Protein AF-A0A7T8QRW1-F1 (afdb_monomer_lite)

Radius of gyration: 24.35 Å; chains: 1; bounding box: 51×29×58 Å

Secondary structure (DSSP, 8-state):
--SHHHHHHHHHHTTSPPSSGGGGGGHHHHHHHHH-TTHHHHHHHHHIIIIIHHHHHHHT--EE-SS-TT-EE-

Foldseek 3Di:
DPDVVVVVVVVVVVPPDDPDPVCCVVVVVVCCVVPNPCVVVVVVVVCCVPPVVVVVCVVPVWDADPVDRVDIHD

Structure (mmCIF, N/CA/C/O backbone):
data_AF-A0A7T8QRW1-F1
#
_entry.id   AF-A0A7T8QRW1-F1
#
loop_
_atom_site.group_PDB
_atom_site.id
_atom_site.type_symbol
_atom_site.label_atom_id
_atom_site.label_alt_id
_atom_site.label_comp_id
_atom_site.label_asym_id
_atom_site.label_entity_id
_atom_site.label_seq_id
_atom_site.pdbx_PDB_ins_code
_atom_site.Cartn_x
_atom_site.Cartn_y
_atom_site.Cartn_z
_atom_site.occupancy
_atom_site.B_iso_or_equiv
_atom_site.auth_seq_id
_atom_site.auth_comp_id
_atom_site.auth_asym_id
_atom_site.auth_atom_id
_atom_site.pdbx_PDB_model_num
ATOM 1 N N . MET A 1 1 ? 2.949 -22.459 24.088 1.00 46.53 1 MET A N 1
ATOM 2 C CA . MET A 1 1 ? 1.547 -22.544 23.621 1.00 46.53 1 MET A CA 1
ATOM 3 C C . MET A 1 1 ? 0.686 -21.637 24.497 1.00 46.53 1 MET A C 1
ATOM 5 O O . MET A 1 1 ? 0.129 -22.120 25.462 1.00 46.53 1 MET A O 1
ATOM 9 N N . GLY A 1 2 ? 0.682 -20.314 24.285 1.00 48.88 2 GLY A N 1
ATOM 10 C CA . GLY A 1 2 ? -0.024 -19.428 25.235 1.00 48.88 2 GLY A CA 1
ATOM 11 C C . GLY A 1 2 ? -0.235 -17.970 24.827 1.00 48.88 2 GLY A C 1
ATOM 12 O O . GLY A 1 2 ? -0.753 -17.193 25.628 1.00 48.88 2 GLY A O 1
ATOM 13 N N . SER A 1 3 ? 0.159 -17.582 23.610 1.00 48.56 3 SER A N 1
ATOM 14 C CA . SER A 1 3 ? -0.055 -16.217 23.097 1.00 48.56 3 SER A CA 1
ATOM 15 C C . SER A 1 3 ? -1.055 -16.161 21.939 1.00 48.56 3 SER A C 1
ATOM 17 O O . SER A 1 3 ? -1.688 -15.132 21.754 1.00 48.56 3 SER A O 1
ATOM 19 N N . SER A 1 4 ? -1.241 -17.263 21.200 1.00 53.12 4 SER A N 1
ATOM 20 C CA . SER A 1 4 ? -2.188 -17.323 20.074 1.00 53.12 4 SER A CA 1
ATOM 21 C C . SER A 1 4 ? -3.641 -17.473 20.536 1.00 53.12 4 SER A C 1
ATOM 23 O O . SER A 1 4 ? -4.508 -16.779 20.026 1.00 53.12 4 SER A O 1
ATOM 25 N N . GLU A 1 5 ? -3.908 -18.311 21.547 1.00 54.28 5 GLU A N 1
ATOM 26 C CA . GLU A 1 5 ? -5.272 -18.538 22.061 1.00 54.28 5 GLU A CA 1
ATOM 27 C C . GLU A 1 5 ? -5.861 -17.301 22.754 1.00 54.28 5 GLU A C 1
ATOM 29 O O . GLU A 1 5 ? -7.051 -17.040 22.636 1.00 54.28 5 GLU A O 1
ATOM 34 N N . ARG A 1 6 ? -5.044 -16.475 23.428 1.00 49.81 6 ARG A N 1
ATOM 35 C CA . ARG A 1 6 ? -5.529 -15.255 24.108 1.00 49.81 6 ARG A CA 1
ATOM 36 C C . ARG A 1 6 ? -6.145 -14.225 23.154 1.00 49.81 6 ARG A C 1
ATOM 38 O O . ARG A 1 6 ? -7.114 -13.578 23.525 1.00 49.81 6 ARG A O 1
ATOM 45 N N . MET A 1 7 ? -5.635 -14.129 21.926 1.00 52.78 7 MET A N 1
ATOM 46 C CA . MET A 1 7 ? -6.186 -13.243 20.889 1.00 52.78 7 MET A CA 1
ATOM 47 C C . MET A 1 7 ? -7.523 -13.761 20.332 1.00 52.78 7 MET A C 1
ATOM 49 O O . MET A 1 7 ? -8.351 -12.986 19.858 1.00 52.78 7 MET A O 1
ATOM 53 N N . GLU A 1 8 ? -7.745 -15.076 20.383 1.00 52.16 8 GLU A N 1
ATOM 54 C CA . GLU A 1 8 ? -8.945 -15.722 19.845 1.00 52.16 8 GLU A CA 1
ATOM 55 C C . GLU A 1 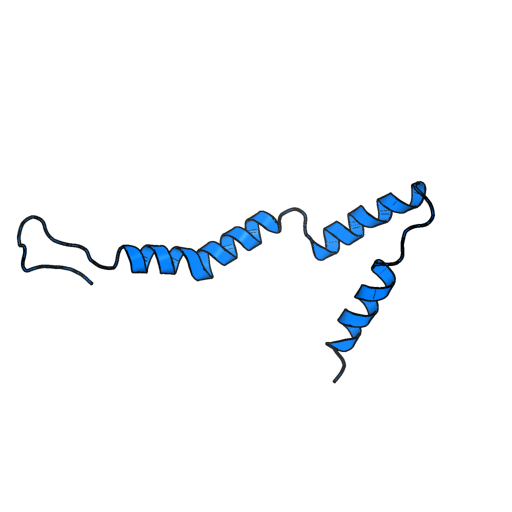8 ? -10.136 -15.620 20.815 1.00 52.16 8 GLU A C 1
ATOM 57 O O . GLU A 1 8 ? -11.269 -15.389 20.384 1.00 52.16 8 GLU A O 1
ATOM 62 N N . TRP A 1 9 ? -9.878 -15.673 22.128 1.00 49.34 9 TRP A N 1
ATOM 63 C CA . TRP A 1 9 ? -10.903 -15.551 23.174 1.00 49.34 9 TRP A CA 1
ATOM 64 C C . TRP A 1 9 ? -11.474 -14.128 23.324 1.00 49.34 9 TRP A C 1
ATOM 66 O O . TRP A 1 9 ? -12.683 -13.979 23.496 1.00 49.34 9 TRP A O 1
ATOM 76 N N . GLU A 1 10 ? -10.664 -13.078 23.148 1.00 54.53 10 GLU A N 1
ATOM 77 C CA . GLU A 1 10 ? -11.134 -11.675 23.160 1.00 54.53 10 GLU A CA 1
ATOM 78 C C . GLU A 1 10 ? -12.007 -11.323 21.933 1.00 54.53 10 GLU A C 1
ATOM 80 O O . GLU A 1 10 ? -12.831 -10.405 21.962 1.00 54.53 10 GLU A O 1
ATOM 85 N N . SER A 1 11 ? -11.873 -12.087 20.843 1.00 57.44 11 SER A N 1
ATOM 86 C CA . SER A 1 11 ? -12.629 -11.901 19.596 1.00 57.44 11 SER A CA 1
ATOM 87 C C . SER A 1 11 ? -14.102 -12.326 19.713 1.00 57.44 11 SER A C 1
ATOM 89 O O . SER A 1 11 ? -14.959 -11.755 19.034 1.00 57.44 11 SER A O 1
ATOM 91 N N . LEU A 1 12 ? -14.424 -13.311 20.561 1.00 56.00 12 LEU A N 1
ATOM 92 C CA . LEU A 1 12 ? -15.779 -13.870 20.663 1.00 56.00 12 LEU A CA 1
ATOM 93 C C . LEU A 1 12 ? -16.695 -13.072 21.602 1.00 56.00 12 LEU A C 1
ATOM 95 O O . LEU A 1 12 ? -17.898 -12.988 21.349 1.00 56.00 12 LEU A O 1
ATOM 99 N N . GLU A 1 13 ? -16.155 -12.439 22.646 1.00 62.22 13 GLU A N 1
ATOM 100 C CA . GLU A 1 13 ? -16.943 -11.563 23.526 1.00 62.22 13 GLU A CA 1
ATOM 101 C C . GLU A 1 13 ? -17.427 -10.296 22.812 1.00 62.22 13 GLU A C 1
ATOM 103 O O . GLU A 1 13 ? -18.577 -9.893 22.990 1.00 62.22 13 GLU A O 1
ATOM 108 N N . ASN A 1 14 ? -16.604 -9.736 21.922 1.00 59.91 14 ASN A N 1
ATOM 109 C CA . ASN A 1 14 ? -16.900 -8.510 21.174 1.00 59.91 14 ASN A CA 1
ATOM 110 C C . ASN A 1 14 ? -17.909 -8.683 20.020 1.00 59.91 14 ASN A C 1
ATOM 112 O O . ASN A 1 14 ? -18.288 -7.700 19.385 1.00 59.91 14 ASN A O 1
ATOM 116 N N . ARG A 1 15 ? -18.360 -9.913 19.730 1.00 65.75 15 ARG A N 1
ATOM 117 C CA . ARG A 1 15 ? -19.360 -10.201 18.679 1.00 65.75 15 ARG A CA 1
ATOM 118 C C . ARG A 1 15 ? -20.787 -10.342 19.202 1.00 65.75 15 ARG A C 1
ATOM 120 O O . ARG A 1 15 ? -21.704 -10.535 18.403 1.00 65.75 15 ARG A O 1
ATOM 127 N N . LYS A 1 16 ? -20.996 -10.280 20.520 1.00 76.88 16 LYS A N 1
ATOM 128 C CA . LYS A 1 16 ? -22.344 -10.357 21.093 1.00 76.88 16 LYS A CA 1
ATOM 129 C C . LYS A 1 16 ? -23.145 -9.113 20.675 1.00 76.88 16 LYS A C 1
ATOM 131 O O . LYS A 1 16 ? -22.616 -8.003 20.751 1.00 76.88 16 LYS A O 1
ATOM 136 N N . PRO A 1 17 ? -24.400 -9.269 20.220 1.00 74.38 17 PRO A N 1
ATOM 137 C CA . PRO A 1 17 ? -25.226 -8.134 19.833 1.00 74.38 17 PRO A CA 1
ATOM 138 C C . PRO A 1 17 ? -25.443 -7.199 21.025 1.00 74.38 17 PRO A C 1
ATOM 140 O O . PRO A 1 17 ? -25.726 -7.643 22.137 1.00 74.38 17 PRO A O 1
ATOM 143 N N . ILE A 1 18 ? -25.299 -5.897 20.779 1.00 74.44 18 I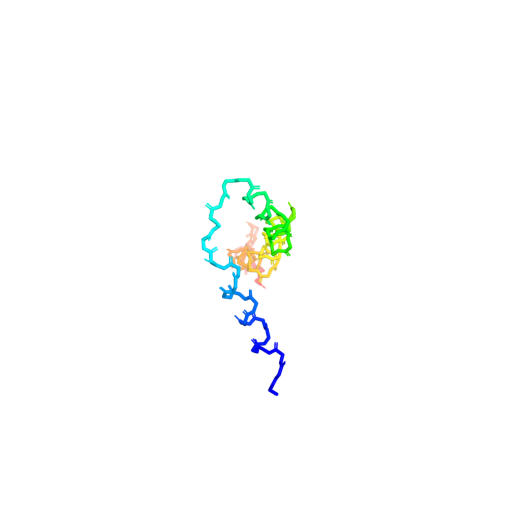LE A N 1
ATOM 144 C CA . ILE A 1 18 ? -25.472 -4.871 21.807 1.00 74.44 18 ILE A CA 1
ATOM 145 C C . ILE A 1 18 ? -26.979 -4.680 22.049 1.00 74.44 18 ILE A C 1
ATOM 147 O O . ILE A 1 18 ? -27.697 -4.366 21.096 1.00 74.44 18 ILE A O 1
ATOM 151 N N . PRO A 1 19 ? -27.469 -4.859 23.288 1.00 78.50 19 PRO A N 1
ATOM 152 C CA . PRO A 1 19 ? -28.902 -4.899 23.570 1.00 78.50 19 PRO A CA 1
ATOM 153 C C . PRO A 1 19 ? -29.578 -3.522 23.512 1.00 78.50 19 PRO A C 1
ATOM 155 O O . PRO A 1 19 ? -30.745 -3.445 23.138 1.00 78.50 19 PRO A O 1
ATOM 158 N N . ASN A 1 20 ? -28.866 -2.439 23.846 1.00 83.88 20 ASN A N 1
ATOM 159 C CA . ASN A 1 20 ? -29.419 -1.084 23.877 1.00 83.88 20 ASN A CA 1
ATOM 160 C C . ASN A 1 20 ? -28.733 -0.160 22.853 1.00 83.88 20 ASN A C 1
ATOM 162 O O . ASN A 1 20 ? -27.531 -0.257 22.600 1.00 83.88 20 ASN A O 1
ATOM 166 N N . VAL A 1 21 ? -29.495 0.758 22.253 1.00 81.19 21 VAL A N 1
ATOM 167 C CA . VAL A 1 21 ? -28.989 1.725 21.261 1.00 81.19 21 VAL A CA 1
ATOM 168 C C . VAL A 1 21 ? -27.961 2.664 21.891 1.00 81.19 21 VAL A C 1
ATOM 170 O O . VAL A 1 21 ? -26.965 2.993 21.247 1.00 81.19 21 VAL A O 1
ATOM 173 N N . GLU A 1 22 ? -28.159 3.020 23.159 1.00 83.19 22 GLU A N 1
ATOM 174 C CA . GLU A 1 22 ? -27.252 3.861 23.945 1.00 83.19 22 GLU A CA 1
ATOM 175 C C . GLU A 1 22 ? -25.866 3.243 24.138 1.00 83.19 22 GLU A C 1
ATOM 177 O O . GLU A 1 22 ? -24.919 3.975 24.365 1.00 83.19 22 GLU A O 1
ATOM 182 N N . ASP A 1 23 ? -25.694 1.926 24.005 1.00 83.75 23 ASP A N 1
ATOM 183 C CA . ASP A 1 23 ? -24.394 1.268 24.177 1.00 83.75 23 ASP A CA 1
ATOM 184 C C . ASP A 1 23 ? -23.586 1.172 22.873 1.00 83.75 23 ASP A C 1
ATOM 186 O O . ASP A 1 23 ? -22.402 0.824 22.893 1.00 83.75 23 ASP A O 1
ATOM 190 N N . LYS A 1 24 ? -24.187 1.509 21.721 1.00 83.75 24 LYS A N 1
ATOM 191 C CA . LYS A 1 24 ? -23.534 1.389 20.405 1.00 83.75 24 LYS A CA 1
ATOM 192 C C . LYS A 1 24 ? -22.309 2.287 20.253 1.00 83.75 24 LYS A C 1
ATOM 194 O O . LYS A 1 24 ? -21.431 1.960 19.458 1.00 83.75 24 LYS A O 1
ATOM 199 N N . TRP A 1 25 ? -22.200 3.378 21.017 1.00 85.06 25 TRP A N 1
ATOM 200 C CA . TRP A 1 25 ? -21.023 4.255 20.959 1.00 85.06 25 TRP A CA 1
ATOM 201 C C . TRP A 1 25 ? -19.728 3.523 21.336 1.00 85.06 25 TRP A C 1
ATOM 203 O O . TRP A 1 25 ? -18.668 3.900 20.843 1.00 85.06 25 TRP A O 1
ATOM 213 N N . LYS A 1 26 ? -19.803 2.442 22.131 1.00 84.31 26 LYS A N 1
ATOM 214 C CA . LYS A 1 26 ? -18.655 1.598 22.512 1.00 84.31 26 LYS A CA 1
ATOM 215 C C . LYS A 1 26 ? -17.980 0.928 21.309 1.00 84.31 26 LYS A C 1
ATOM 217 O O . LYS A 1 26 ? -16.811 0.561 21.390 1.00 84.31 26 LYS A O 1
ATOM 222 N N . LEU A 1 27 ? -18.674 0.825 20.173 1.00 83.25 27 LEU A N 1
ATOM 223 C CA . LEU A 1 27 ? -18.106 0.311 18.927 1.00 83.25 27 LEU A CA 1
ATOM 224 C C . LEU A 1 27 ? -17.061 1.247 18.325 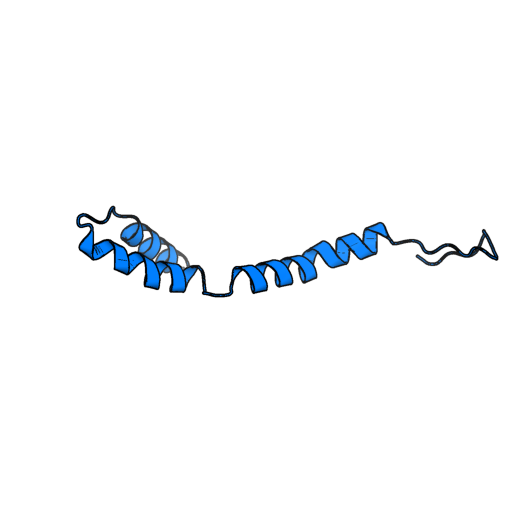1.00 83.25 27 LEU A C 1
ATOM 226 O O . LEU A 1 27 ? -16.148 0.772 17.662 1.00 83.25 27 LEU A O 1
ATOM 230 N N . VAL A 1 28 ? -17.164 2.557 18.554 1.00 84.81 28 VAL A N 1
ATOM 231 C CA . VAL A 1 28 ? -16.212 3.532 18.009 1.00 84.81 28 VAL A CA 1
ATOM 232 C C . VAL A 1 28 ? -14.802 3.299 18.569 1.00 84.81 28 VAL A C 1
ATOM 234 O O . VAL A 1 28 ? -13.902 3.055 17.770 1.00 84.81 28 VAL A O 1
ATOM 237 N N . PRO A 1 29 ? -14.558 3.286 19.896 1.00 86.44 29 PRO A N 1
ATOM 238 C CA . PRO A 1 29 ? -13.225 3.002 20.425 1.00 86.44 29 PRO A CA 1
ATOM 239 C C . PRO A 1 29 ? -12.739 1.584 20.090 1.00 86.44 29 PRO A C 1
ATOM 241 O O . PRO A 1 29 ? -11.559 1.418 19.784 1.00 86.44 29 PRO A O 1
ATOM 244 N N . ALA A 1 30 ? -13.629 0.583 20.06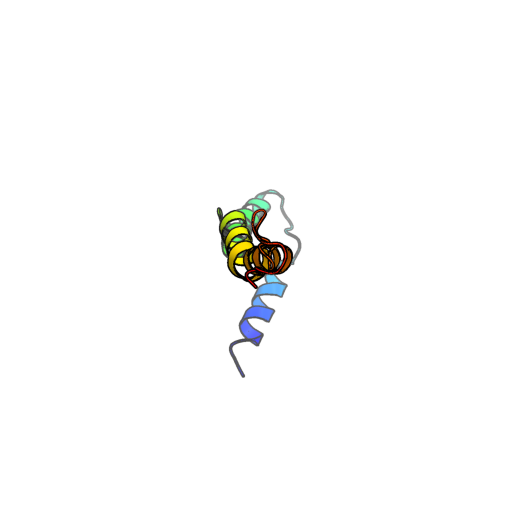1 1.00 83.31 30 ALA A N 1
ATOM 245 C CA . ALA A 1 30 ? -13.276 -0.779 19.648 1.00 83.31 30 ALA A CA 1
ATOM 246 C C . ALA A 1 30 ? -12.828 -0.844 18.171 1.00 83.31 30 ALA A C 1
ATOM 248 O O . ALA A 1 30 ? -11.816 -1.464 17.841 1.00 83.31 30 ALA A O 1
ATOM 249 N N . PHE A 1 31 ? -13.532 -0.144 17.278 1.00 81.81 31 PHE A N 1
ATOM 250 C CA . PHE A 1 31 ? -13.160 -0.015 15.871 1.00 81.81 31 PHE A CA 1
ATOM 251 C C . PHE A 1 31 ? -11.848 0.752 15.703 1.00 81.81 31 PHE A C 1
ATOM 253 O O . PHE A 1 31 ? -11.018 0.366 14.889 1.00 81.81 31 PHE A O 1
ATOM 260 N N . LEU A 1 32 ? -11.616 1.804 16.490 1.00 83.94 32 LEU A N 1
ATOM 261 C CA . LEU A 1 32 ? -10.375 2.575 16.433 1.00 83.94 32 LEU A CA 1
ATOM 262 C C . LEU A 1 32 ? -9.157 1.781 16.929 1.00 83.94 32 LEU A C 1
ATOM 264 O O . LEU A 1 32 ? -8.075 1.959 16.370 1.00 83.94 32 LEU A O 1
ATOM 268 N N . GLN A 1 33 ? -9.322 0.884 17.909 1.00 79.44 33 GLN A N 1
ATOM 269 C CA . GLN A 1 33 ? -8.249 -0.002 18.385 1.00 79.44 33 GLN A CA 1
ATOM 270 C C . GLN A 1 33 ? -7.776 -0.986 17.311 1.00 79.44 33 GLN A C 1
ATOM 272 O O . GLN A 1 33 ? -6.575 -1.182 17.140 1.00 79.44 33 GLN A O 1
ATOM 277 N N . VAL A 1 34 ? -8.704 -1.602 16.577 1.00 73.94 34 VAL A N 1
ATOM 278 C CA . VAL A 1 34 ? -8.365 -2.599 15.548 1.00 73.94 34 VAL A CA 1
ATOM 279 C C . VAL A 1 34 ? -8.054 -1.924 14.213 1.00 73.94 34 VAL A C 1
ATOM 281 O O . VAL A 1 34 ? -7.096 -2.272 13.528 1.00 73.94 34 VAL A O 1
ATOM 284 N N . GLY A 1 35 ? -8.878 -0.958 13.830 1.00 69.75 35 GLY A N 1
ATOM 285 C CA . GLY A 1 35 ? -8.897 -0.346 12.512 1.00 69.75 35 GLY A CA 1
ATOM 286 C C . GLY A 1 35 ? -7.966 0.845 12.357 1.00 69.75 35 GLY A C 1
ATOM 287 O O . GLY A 1 35 ? -7.518 1.047 11.246 1.00 69.75 35 GLY A O 1
ATOM 288 N N . GLY A 1 36 ? -7.621 1.589 13.416 1.00 72.25 36 GLY A N 1
ATOM 289 C CA . GLY A 1 36 ? -6.775 2.792 13.353 1.00 72.25 36 GLY A CA 1
ATOM 290 C C . GLY A 1 36 ? -7.339 3.936 12.483 1.00 72.25 36 GLY A C 1
ATOM 291 O O . GLY A 1 36 ? -7.848 3.726 11.389 1.00 72.25 36 GLY A O 1
ATOM 292 N N . LEU A 1 37 ? -7.198 5.196 12.912 1.00 76.31 37 LEU A N 1
ATOM 293 C CA . LEU A 1 37 ? -7.729 6.359 12.164 1.00 76.31 37 LEU A CA 1
ATOM 294 C C . LEU A 1 37 ? -7.138 6.520 10.748 1.00 76.31 37 LEU A C 1
ATOM 296 O O . LEU A 1 37 ? -7.785 7.069 9.863 1.00 76.31 37 LEU A O 1
ATOM 300 N N . VAL A 1 38 ? -5.903 6.056 10.535 1.00 78.88 38 VAL A N 1
ATOM 301 C CA . VAL A 1 38 ? -5.118 6.311 9.307 1.00 78.88 38 VAL A CA 1
ATOM 302 C C . VAL A 1 38 ? -4.633 5.007 8.657 1.00 78.88 38 VAL A C 1
ATOM 304 O O . VAL A 1 38 ? -3.853 5.009 7.706 1.00 78.88 38 VAL A O 1
ATOM 307 N N . ARG A 1 39 ? -5.104 3.856 9.141 1.00 82.31 39 ARG A N 1
ATOM 308 C CA . ARG A 1 39 ? -4.566 2.549 8.747 1.00 82.31 39 ARG A CA 1
ATOM 309 C C . ARG A 1 39 ? -4.744 2.247 7.263 1.00 82.31 39 ARG A C 1
ATOM 311 O O . ARG A 1 39 ? -3.832 1.711 6.656 1.00 82.31 39 ARG A O 1
ATOM 318 N N . GLN A 1 40 ? -5.846 2.683 6.655 1.00 82.31 40 GLN A N 1
ATOM 319 C CA . GLN A 1 40 ? -6.085 2.515 5.216 1.00 82.31 40 GLN A CA 1
ATOM 320 C C . GLN A 1 40 ? -4.961 3.093 4.337 1.00 82.31 40 GLN A C 1
ATOM 322 O O . GLN A 1 40 ? -4.576 2.483 3.341 1.00 82.31 40 GLN A O 1
ATOM 327 N N . HIS A 1 41 ? -4.398 4.246 4.716 1.00 88.00 41 HIS A N 1
ATOM 328 C CA . HIS A 1 41 ? -3.320 4.882 3.959 1.00 88.00 41 HIS A CA 1
ATOM 329 C C . HIS A 1 41 ? -1.993 4.150 4.166 1.00 88.00 41 HIS A C 1
ATOM 331 O O . HIS A 1 41 ? -1.257 3.928 3.206 1.00 88.00 41 HIS A O 1
ATOM 337 N N . VAL A 1 42 ? -1.713 3.736 5.404 1.00 88.75 42 VAL A N 1
ATOM 338 C CA . VAL A 1 42 ? -0.499 2.984 5.753 1.00 88.75 42 VAL A CA 1
ATOM 339 C C . VAL A 1 42 ? -0.504 1.601 5.098 1.00 88.75 42 VAL A C 1
ATOM 341 O O . VAL A 1 42 ? 0.486 1.207 4.487 1.00 88.75 42 VAL A O 1
ATOM 344 N N . ASP A 1 43 ? -1.626 0.886 5.160 1.00 90.50 43 ASP A N 1
ATOM 345 C CA . ASP A 1 43 ? -1.774 -0.452 4.585 1.00 90.50 43 ASP A CA 1
ATOM 346 C C . ASP A 1 43 ? -1.679 -0.411 3.052 1.00 90.50 43 ASP A C 1
ATOM 348 O O . ASP A 1 43 ? -0.976 -1.233 2.461 1.00 90.50 43 ASP A O 1
ATOM 352 N N . SER A 1 44 ? -2.295 0.589 2.408 1.00 92.94 44 SER A N 1
ATOM 353 C CA . SER A 1 44 ? -2.155 0.827 0.963 1.00 92.94 44 SER A CA 1
ATOM 354 C C . SER A 1 44 ? -0.697 1.082 0.561 1.00 92.94 44 SER A C 1
ATOM 356 O O . SER A 1 44 ? -0.183 0.450 -0.364 1.00 92.94 44 SER A O 1
ATOM 358 N N . PHE A 1 45 ? 0.017 1.935 1.302 1.00 94.31 45 PHE A N 1
ATOM 359 C CA . PHE A 1 45 ? 1.425 2.225 1.030 1.00 94.31 45 PHE A CA 1
ATOM 360 C C . PHE A 1 45 ? 2.333 1.003 1.246 1.00 94.31 45 PHE A C 1
ATOM 362 O O . PHE A 1 45 ? 3.202 0.714 0.422 1.00 94.31 45 PHE A O 1
ATOM 369 N N . ASN A 1 46 ? 2.097 0.229 2.308 1.00 94.00 46 ASN A N 1
ATOM 370 C CA . ASN A 1 46 ? 2.815 -1.019 2.562 1.00 94.00 46 ASN A CA 1
ATOM 371 C C . ASN A 1 46 ? 2.591 -2.042 1.443 1.00 94.00 46 ASN A C 1
ATOM 373 O O . ASN A 1 46 ? 3.532 -2.723 1.028 1.00 94.00 46 ASN A O 1
ATOM 377 N N . TYR A 1 47 ? 1.362 -2.161 0.940 1.00 96.12 47 TYR A N 1
ATOM 378 C CA . TYR A 1 47 ? 1.059 -3.036 -0.188 1.00 96.12 47 TYR A CA 1
ATOM 379 C C . TYR A 1 47 ? 1.762 -2.565 -1.468 1.00 96.12 47 TYR A C 1
ATOM 381 O O . TYR A 1 47 ? 2.393 -3.374 -2.157 1.00 96.12 47 TYR A O 1
ATOM 389 N N . PHE A 1 48 ? 1.739 -1.256 -1.732 1.00 96.06 48 PHE A N 1
ATOM 390 C CA . PHE A 1 48 ? 2.434 -0.651 -2.864 1.00 96.06 48 PHE A CA 1
ATOM 391 C C . PHE A 1 48 ? 3.938 -0.966 -2.849 1.00 96.06 48 PHE A C 1
ATOM 393 O O . PHE A 1 48 ? 4.477 -1.470 -3.838 1.00 96.06 48 PHE A O 1
ATOM 400 N N . LEU A 1 49 ? 4.607 -0.756 -1.710 1.00 95.19 49 LEU A N 1
ATOM 401 C CA . LEU A 1 49 ? 6.037 -1.034 -1.548 1.00 95.19 49 LEU A CA 1
ATOM 402 C C . LEU A 1 49 ? 6.379 -2.521 -1.694 1.00 95.19 49 LEU A C 1
ATOM 404 O O . LEU A 1 49 ? 7.398 -2.886 -2.283 1.00 95.19 49 LEU A O 1
ATOM 408 N N . ASN A 1 50 ? 5.552 -3.403 -1.138 1.00 95.25 50 ASN A N 1
ATOM 409 C CA . ASN A 1 50 ? 5.880 -4.824 -1.104 1.00 95.25 50 ASN A CA 1
ATOM 410 C C . ASN A 1 50 ? 5.544 -5.553 -2.404 1.00 95.25 50 ASN A C 1
ATOM 412 O O . ASN A 1 50 ? 6.220 -6.542 -2.723 1.00 95.25 50 ASN A O 1
ATOM 416 N N . LYS A 1 51 ? 4.529 -5.084 -3.138 1.00 95.75 51 LYS A N 1
ATOM 417 C CA . LYS A 1 51 ? 3.963 -5.792 -4.287 1.00 95.75 51 LYS A CA 1
ATOM 418 C C . LYS A 1 51 ? 3.953 -4.944 -5.553 1.00 95.75 51 LYS A C 1
ATOM 420 O O . LYS A 1 51 ? 4.607 -5.322 -6.524 1.00 95.75 51 LYS A O 1
ATOM 425 N N . ASP A 1 52 ? 3.254 -3.814 -5.552 1.00 95.69 52 ASP A N 1
ATOM 426 C CA . ASP A 1 52 ? 2.952 -3.116 -6.806 1.00 95.69 52 ASP A CA 1
ATOM 427 C C . ASP A 1 52 ? 4.185 -2.484 -7.445 1.00 95.69 52 ASP A C 1
ATOM 429 O O . ASP A 1 52 ? 4.352 -2.598 -8.656 1.00 95.69 52 ASP A O 1
ATOM 433 N N . ILE A 1 53 ? 5.118 -1.936 -6.661 1.00 95.88 53 ILE A N 1
ATOM 434 C CA . ILE A 1 53 ? 6.367 -1.395 -7.217 1.00 95.88 53 ILE A CA 1
ATOM 435 C C . ILE A 1 53 ? 7.187 -2.472 -7.942 1.00 95.88 53 ILE A C 1
ATOM 437 O O . ILE A 1 53 ? 7.731 -2.230 -9.017 1.00 95.88 53 ILE A O 1
ATOM 441 N N . LYS A 1 54 ? 7.213 -3.701 -7.412 1.00 95.25 54 LYS A N 1
ATOM 442 C CA . LYS A 1 54 ? 7.907 -4.832 -8.048 1.00 95.25 54 LYS A CA 1
ATOM 443 C C . LYS A 1 54 ? 7.208 -5.252 -9.337 1.00 95.25 54 LYS A C 1
ATOM 445 O O . LYS A 1 54 ? 7.876 -5.626 -10.296 1.00 95.25 54 LYS A O 1
ATOM 450 N N . ASN A 1 55 ? 5.878 -5.181 -9.365 1.00 95.56 55 ASN A N 1
ATOM 451 C CA . ASN A 1 55 ? 5.096 -5.462 -10.565 1.00 95.56 55 ASN A CA 1
ATOM 452 C C . ASN A 1 55 ? 5.339 -4.403 -11.649 1.00 95.56 55 ASN A C 1
ATOM 454 O O . ASN A 1 55 ? 5.508 -4.767 -12.808 1.00 95.56 55 ASN A O 1
ATOM 458 N N . ILE 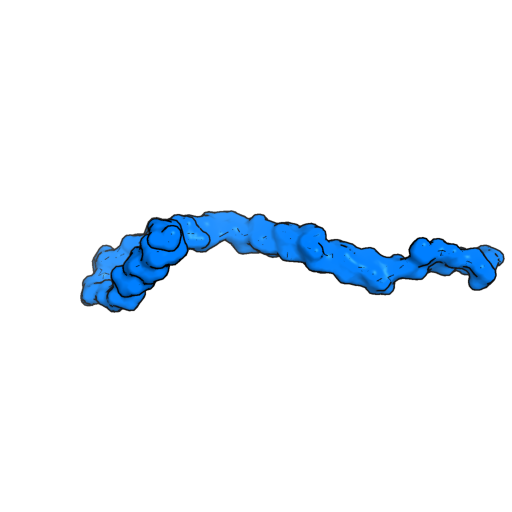A 1 56 ? 5.424 -3.121 -11.276 1.00 94.69 56 ILE A N 1
ATOM 459 C CA . ILE A 1 56 ? 5.723 -2.017 -12.200 1.00 94.69 56 ILE A CA 1
ATOM 460 C C . ILE A 1 56 ? 7.105 -2.203 -12.830 1.00 94.69 56 ILE A C 1
ATOM 462 O O . ILE A 1 56 ? 7.232 -2.118 -14.050 1.00 94.69 56 ILE A O 1
ATOM 466 N N . VAL A 1 57 ? 8.126 -2.508 -12.023 1.00 93.94 57 VAL A N 1
ATOM 467 C CA . VAL A 1 57 ? 9.485 -2.758 -12.531 1.00 93.94 57 VAL A CA 1
ATOM 468 C C . VAL A 1 57 ? 9.509 -3.983 -13.448 1.00 93.94 57 VAL A C 1
ATOM 470 O O . VAL A 1 57 ? 10.072 -3.911 -14.531 1.00 93.94 57 VAL A O 1
ATOM 473 N N . LYS A 1 58 ? 8.837 -5.082 -13.075 1.00 93.00 58 LYS A N 1
ATOM 474 C CA . LYS A 1 58 ? 8.726 -6.275 -13.934 1.00 93.00 58 LYS A CA 1
ATOM 475 C C . LYS A 1 58 ? 8.011 -6.014 -15.259 1.00 93.00 58 LYS A C 1
ATOM 477 O O . LYS A 1 58 ? 8.373 -6.616 -16.259 1.00 93.00 58 LYS A O 1
ATOM 482 N N . ALA A 1 59 ? 6.981 -5.171 -15.268 1.00 93.25 59 ALA A N 1
ATOM 483 C CA . ALA A 1 59 ? 6.251 -4.840 -16.490 1.00 93.25 59 ALA A CA 1
ATOM 484 C C . ALA A 1 59 ? 7.085 -3.982 -17.457 1.00 93.25 59 ALA A C 1
ATOM 486 O O . ALA A 1 59 ? 6.828 -3.995 -18.657 1.00 93.25 59 ALA A O 1
ATOM 487 N N . ASN A 1 60 ? 8.078 -3.259 -16.935 1.00 91.25 60 ASN A N 1
ATOM 488 C CA . ASN A 1 60 ? 8.972 -2.387 -17.692 1.00 91.25 60 ASN A CA 1
ATOM 489 C C . ASN A 1 60 ? 10.417 -2.913 -17.652 1.00 91.25 60 ASN A C 1
ATOM 491 O O . ASN A 1 60 ? 11.360 -2.127 -17.610 1.00 91.25 60 ASN A O 1
ATOM 495 N N . ASP A 1 61 ? 10.593 -4.239 -17.644 1.00 91.12 61 ASP A N 1
ATOM 496 C CA . ASP A 1 61 ? 11.898 -4.892 -17.478 1.00 91.12 61 ASP A CA 1
ATOM 497 C C . ASP A 1 61 ? 12.850 -4.696 -18.662 1.00 91.12 61 ASP A C 1
ATOM 499 O O . ASP A 1 61 ? 13.993 -5.120 -18.587 1.00 91.12 61 ASP A O 1
ATOM 503 N N . LYS A 1 62 ? 12.406 -4.084 -19.764 1.00 88.62 62 LYS A N 1
ATOM 504 C CA . LYS A 1 62 ? 13.214 -3.907 -20.967 1.00 88.62 62 LYS A CA 1
ATOM 505 C C . LYS A 1 62 ? 13.193 -2.462 -21.438 1.00 88.62 62 LYS A C 1
ATOM 507 O O . LYS A 1 62 ? 12.143 -1.930 -21.793 1.00 88.62 62 LYS A O 1
ATOM 512 N N . VAL A 1 63 ? 14.377 -1.868 -21.549 1.00 88.75 63 VAL A N 1
ATOM 513 C CA . VAL A 1 63 ? 14.579 -0.552 -22.170 1.00 88.75 63 VAL A CA 1
ATOM 514 C C . VAL A 1 63 ? 15.319 -0.744 -23.490 1.00 88.75 63 VAL A C 1
ATOM 516 O O . VAL A 1 63 ? 16.396 -1.336 -23.520 1.00 88.75 63 VAL A O 1
ATOM 519 N N . ILE A 1 64 ? 14.731 -0.271 -24.590 1.00 89.19 64 ILE A N 1
ATOM 520 C CA . ILE A 1 64 ? 15.258 -0.434 -25.954 1.00 89.19 64 ILE A CA 1
ATOM 521 C C . ILE A 1 64 ? 15.817 0.908 -26.432 1.00 89.19 64 ILE A C 1
ATOM 523 O O . ILE A 1 64 ? 15.172 1.941 -26.255 1.00 89.19 64 ILE A O 1
ATOM 527 N N . SER A 1 65 ? 16.999 0.896 -27.049 1.00 89.31 65 SER A N 1
ATOM 528 C CA . SER A 1 65 ? 17.552 2.088 -27.696 1.00 89.31 65 SER A CA 1
ATOM 529 C C . SER A 1 65 ? 16.895 2.334 -29.052 1.00 89.31 65 SER A C 1
ATOM 531 O O . SER A 1 65 ? 16.733 1.421 -29.857 1.00 89.31 65 SER A O 1
ATOM 533 N N . SER A 1 66 ? 16.551 3.591 -29.336 1.00 87.12 66 SER A N 1
ATOM 534 C CA . SER A 1 66 ? 16.073 4.002 -30.660 1.00 87.12 66 SER A CA 1
ATOM 535 C C . SER A 1 66 ? 17.200 4.152 -31.687 1.00 87.12 66 SER A C 1
ATOM 537 O O . SER A 1 66 ? 16.924 4.169 -32.882 1.00 87.12 66 SER A O 1
ATOM 539 N N . ALA A 1 67 ? 18.452 4.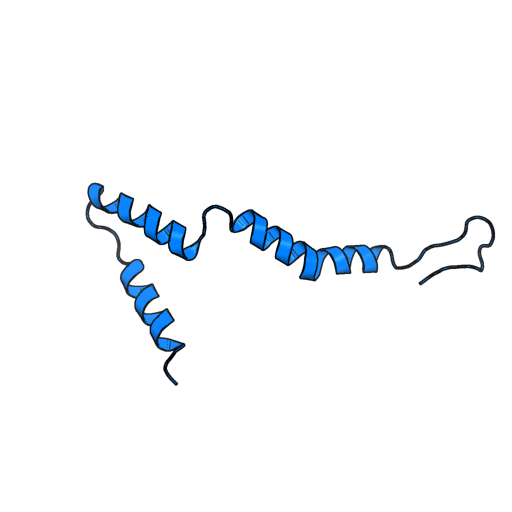301 -31.237 1.00 89.69 67 ALA A N 1
ATOM 540 C CA . ALA A 1 67 ? 19.615 4.517 -32.101 1.00 89.69 67 ALA A CA 1
ATOM 541 C C . ALA A 1 67 ? 20.293 3.207 -32.537 1.00 89.69 67 ALA A C 1
ATOM 543 O O . ALA A 1 67 ? 20.843 3.147 -33.632 1.00 89.69 67 ALA A O 1
ATOM 544 N N . ASP A 1 68 ? 20.239 2.167 -31.698 1.00 87.94 68 ASP A N 1
ATOM 545 C CA . ASP A 1 68 ? 20.795 0.844 -31.994 1.00 87.94 68 ASP A CA 1
ATOM 546 C C . ASP A 1 68 ? 19.802 -0.257 -31.567 1.00 87.94 68 ASP A C 1
ATOM 548 O O . ASP A 1 68 ? 19.636 -0.494 -30.366 1.00 87.94 68 ASP A O 1
ATOM 552 N N . PRO A 1 69 ? 19.155 -0.952 -32.525 1.00 84.31 69 PRO A N 1
ATOM 553 C CA . PRO A 1 69 ? 18.193 -2.020 -32.248 1.00 84.31 69 PRO A CA 1
ATOM 554 C C . PRO A 1 69 ? 18.772 -3.237 -31.510 1.00 84.31 69 PRO A C 1
ATOM 556 O O . PRO A 1 69 ? 18.006 -4.009 -30.927 1.00 84.31 69 PRO A O 1
ATOM 559 N N . MET A 1 70 ? 20.094 -3.438 -31.541 1.00 86.81 70 MET A N 1
ATOM 560 C CA . MET A 1 70 ? 20.766 -4.557 -30.870 1.00 86.81 70 MET A CA 1
ATOM 561 C C . MET A 1 70 ? 21.091 -4.259 -29.399 1.00 86.81 70 MET A C 1
ATOM 563 O O . MET A 1 70 ? 21.349 -5.193 -28.636 1.00 86.81 70 MET A O 1
ATOM 567 N N . PHE A 1 71 ? 21.043 -2.992 -28.978 1.00 86.44 71 PHE A N 1
ATOM 568 C CA . PHE A 1 71 ? 21.327 -2.578 -27.608 1.00 86.44 71 PHE A CA 1
ATOM 569 C C . PHE A 1 71 ? 20.038 -2.428 -26.785 1.00 86.44 71 PHE A C 1
ATOM 571 O O . PHE A 1 71 ? 19.170 -1.599 -27.077 1.00 86.44 71 PHE A O 1
ATOM 578 N N . TYR A 1 72 ? 19.927 -3.210 -25.710 1.00 85.38 72 TYR A N 1
ATOM 579 C CA . TYR A 1 72 ? 18.842 -3.104 -24.737 1.00 85.38 72 TYR A CA 1
ATOM 580 C C . TYR A 1 72 ? 19.357 -3.329 -23.314 1.00 85.38 72 TYR A C 1
ATOM 582 O O . TYR A 1 72 ? 20.325 -4.059 -23.098 1.00 85.38 72 TYR A O 1
ATOM 590 N N . LEU A 1 73 ? 18.686 -2.712 -22.345 1.00 83.00 73 LEU A N 1
ATOM 591 C CA . LEU A 1 73 ? 18.902 -2.947 -20.919 1.00 83.00 73 LEU A CA 1
ATOM 592 C C . LEU A 1 73 ? 17.775 -3.832 -20.389 1.00 83.00 73 LEU A C 1
ATOM 594 O O . LEU A 1 73 ? 16.612 -3.619 -20.748 1.00 83.00 73 LEU A O 1
ATOM 598 N N . LYS A 1 74 ? 18.143 -4.817 -19.568 1.00 79.44 74 LYS A N 1
ATOM 599 C CA . LYS A 1 74 ? 17.235 -5.708 -18.851 1.00 79.44 74 LYS A CA 1
ATOM 600 C C . LYS A 1 74 ? 17.643 -5.817 -17.388 1.00 79.44 74 LYS A C 1
ATOM 602 O O . LYS A 1 74 ? 18.869 -5.891 -17.155 1.00 79.44 74 LYS A O 1
#

Sequence (74 aa):
MGSSERMEWESLENRKPIPNVEDKWKLVPAFLQVGGLVRQHVDSFNYFLNKDIKNIVKANDKVISSADPMFYLK

pLDDT: mean 79.89, std 14.56, range [46.53, 96.12]

Organism: Caligus rogercresseyi (NCBI:txid217165)